Protein AF-A0A8T4ET57-F1 (afdb_monomer_lite)

Radius of gyration: 28.88 Å; chains: 1; bounding box: 67×45×89 Å

Foldseek 3Di:
DDDDDDDDDDDDDDDDDDDDDDDPDDDPPPDPPPDPDPPPDCQDDQLAPPDGLPDDLLVLLLVLVVLLVVQFDDPPCLLVRDLDLSSLVSLSNNLSSCVRRVVVDPPVLNVLSVLSNVLSVLSNDPPRDSVCRSVSVNSNCVSSVVSNVVSVVD

Sequence (154 aa):
MTRSPLPAVIAVTATLVTSLAAACSSAPSAAPARSAPPTVKDTGPVYVTGARSDDNACTRVVSAIGYIELDLLPAGQEDVQPFDTNLRGRFGYLEGTIAMYGAHLPDTLKPATDTMNRIAHILSSPATTPGSRPGYLREYRRASGKVTKTCKQA

pLDDT: mean 82.35, std 20.95, range [38.88, 98.75]

Structure (mmCIF, N/CA/C/O backbone):
data_AF-A0A8T4ET57-F1
#
_entry.id   AF-A0A8T4ET57-F1
#
loop_
_atom_site.group_PDB
_atom_site.id
_atom_site.type_symbol
_atom_site.label_atom_id
_atom_site.label_alt_id
_atom_site.label_comp_id
_atom_site.label_asym_id
_atom_site.label_entity_id
_atom_site.label_seq_id
_atom_site.pdbx_PDB_ins_code
_atom_site.Cartn_x
_atom_site.Cartn_y
_atom_site.Cartn_z
_atom_site.occupancy
_atom_site.B_iso_or_equiv
_atom_site.auth_seq_id
_atom_site.auth_comp_id
_atom_site.auth_asym_id
_atom_site.auth_atom_id
_atom_site.pdbx_PDB_model_num
ATOM 1 N N . MET A 1 1 ? 1.100 29.936 71.768 1.00 38.88 1 MET A N 1
ATOM 2 C CA . MET A 1 1 ? 2.323 30.581 72.291 1.00 38.88 1 MET A CA 1
ATOM 3 C C . MET A 1 1 ? 3.514 29.690 71.956 1.00 38.88 1 MET A C 1
ATOM 5 O O . MET A 1 1 ? 3.409 28.511 72.249 1.00 38.88 1 MET A O 1
ATOM 9 N N . THR A 1 2 ? 4.573 30.278 71.363 1.00 39.88 2 THR A N 1
ATOM 10 C CA . THR A 1 2 ? 6.006 29.848 71.335 1.00 39.88 2 THR A CA 1
ATOM 11 C C . THR A 1 2 ? 6.379 28.474 70.740 1.00 39.88 2 THR A C 1
ATOM 13 O O . THR A 1 2 ? 5.736 27.494 71.065 1.00 39.88 2 THR A O 1
ATOM 16 N N . ARG A 1 3 ? 7.451 28.240 69.964 1.00 39.47 3 ARG A N 1
ATOM 17 C CA . ARG A 1 3 ? 8.568 28.989 69.334 1.00 39.47 3 ARG A CA 1
ATOM 18 C C . ARG A 1 3 ? 9.312 27.962 68.436 1.00 39.47 3 ARG A C 1
ATOM 20 O O . ARG A 1 3 ? 9.378 26.796 68.810 1.00 39.47 3 ARG A O 1
ATOM 27 N N . SER A 1 4 ? 9.892 28.391 67.310 1.00 42.28 4 SER A N 1
ATOM 28 C CA . SER A 1 4 ? 10.870 27.621 66.501 1.00 42.28 4 SER A CA 1
ATOM 29 C C . SER A 1 4 ? 12.182 27.346 67.265 1.00 42.28 4 SER A C 1
ATOM 31 O O . SER A 1 4 ? 12.416 28.006 68.284 1.00 42.28 4 SER A O 1
ATOM 33 N N . PRO A 1 5 ? 13.061 26.435 66.779 1.00 52.97 5 PRO A N 1
ATOM 34 C CA . PRO A 1 5 ? 14.105 26.853 65.816 1.00 52.97 5 PRO A CA 1
ATOM 35 C C . PRO A 1 5 ? 14.526 25.808 64.734 1.00 52.97 5 PRO A C 1
ATOM 37 O O . PRO A 1 5 ? 14.485 24.603 64.951 1.00 52.97 5 PRO A O 1
ATOM 40 N N . LEU A 1 6 ? 14.974 26.309 63.568 1.00 44.69 6 LEU A N 1
ATOM 41 C CA . LEU A 1 6 ? 15.954 25.696 62.626 1.00 44.69 6 LEU A CA 1
ATOM 42 C C . LEU A 1 6 ? 17.392 25.951 63.175 1.00 44.69 6 LEU A C 1
ATOM 44 O O . LEU A 1 6 ? 17.459 26.760 64.103 1.00 44.69 6 LEU A O 1
ATOM 48 N N . PRO A 1 7 ? 18.546 25.440 62.651 1.00 52.44 7 PRO A N 1
ATOM 49 C CA . PRO A 1 7 ? 18.835 24.852 61.320 1.00 52.44 7 PRO A CA 1
ATOM 50 C C . PRO A 1 7 ? 19.867 23.677 61.303 1.00 52.44 7 PRO A C 1
ATOM 52 O O . PRO A 1 7 ? 20.475 23.365 62.318 1.00 52.44 7 PRO A O 1
ATOM 55 N N . ALA A 1 8 ? 20.155 23.086 60.131 1.00 44.09 8 ALA A N 1
ATOM 56 C CA . ALA A 1 8 ? 21.510 22.616 59.775 1.00 44.09 8 ALA A CA 1
ATOM 57 C C . ALA A 1 8 ? 21.642 22.366 58.260 1.00 44.09 8 ALA A C 1
ATOM 59 O O . ALA A 1 8 ? 20.925 21.565 57.668 1.00 44.09 8 ALA A O 1
ATOM 60 N N . VAL A 1 9 ? 22.581 23.091 57.658 1.00 47.53 9 VAL A N 1
ATOM 61 C CA . VAL A 1 9 ? 23.038 23.029 56.267 1.00 47.53 9 VAL A CA 1
ATOM 62 C C . VAL A 1 9 ? 24.160 21.995 56.170 1.00 47.53 9 VAL A C 1
ATOM 64 O O . VAL A 1 9 ? 25.057 22.023 57.007 1.00 47.53 9 VAL A O 1
ATOM 67 N N . ILE A 1 10 ? 24.182 21.159 55.127 1.00 46.00 10 ILE A N 1
ATOM 68 C CA . ILE A 1 10 ? 25.429 20.544 54.646 1.00 46.00 10 ILE A CA 1
ATOM 69 C C . ILE A 1 10 ? 25.513 20.755 53.134 1.00 46.00 10 ILE A C 1
ATOM 71 O O . ILE A 1 10 ? 24.757 20.180 52.355 1.00 46.00 10 ILE A O 1
ATOM 75 N N . ALA A 1 11 ? 26.437 21.634 52.754 1.00 40.28 11 ALA A N 1
ATOM 76 C CA . ALA A 1 11 ? 26.880 21.868 51.393 1.00 40.28 11 ALA A CA 1
ATOM 77 C C . ALA A 1 11 ? 27.880 20.774 50.995 1.00 40.28 11 ALA A C 1
ATOM 79 O O . ALA A 1 11 ? 28.832 20.512 51.727 1.00 40.28 11 ALA A O 1
ATOM 80 N N . VAL A 1 12 ? 27.685 20.154 49.831 1.00 45.78 12 VAL A N 1
ATOM 81 C CA . VAL A 1 12 ? 28.679 19.261 49.226 1.00 45.78 12 VAL A CA 1
ATOM 82 C C . VAL A 1 12 ? 29.468 20.070 48.204 1.00 45.78 12 VAL A C 1
ATOM 84 O O . VAL A 1 12 ? 28.979 20.399 47.126 1.00 45.78 12 VAL A O 1
ATOM 87 N N . THR A 1 13 ? 30.693 20.425 48.575 1.00 47.59 13 THR A N 1
ATOM 88 C CA . THR A 1 13 ? 31.713 20.996 47.696 1.00 47.59 13 THR A CA 1
ATOM 89 C C . THR A 1 13 ? 32.466 19.873 46.989 1.00 47.59 13 THR A C 1
ATOM 91 O O . THR A 1 13 ? 33.090 19.048 47.654 1.00 47.59 13 THR A O 1
ATOM 94 N N . ALA A 1 14 ? 32.473 19.872 45.656 1.00 47.19 14 ALA A N 1
ATOM 95 C CA . ALA A 1 14 ? 33.413 19.086 44.862 1.00 47.19 14 ALA A CA 1
ATOM 96 C C . ALA A 1 14 ? 34.133 20.007 43.868 1.00 47.19 14 ALA A C 1
ATOM 98 O O . ALA A 1 14 ? 33.684 20.255 42.753 1.00 47.19 14 ALA A O 1
ATOM 99 N N . THR A 1 15 ? 35.256 20.551 44.323 1.00 45.38 15 THR A N 1
ATOM 100 C CA . THR A 1 15 ? 36.331 21.111 43.502 1.00 45.38 15 THR A CA 1
ATOM 101 C C . THR A 1 15 ? 37.236 19.986 43.013 1.00 45.38 15 THR A C 1
ATOM 103 O O . THR A 1 15 ? 37.714 19.226 43.850 1.00 45.38 15 THR A O 1
ATOM 106 N N . LEU A 1 16 ? 37.549 19.940 41.714 1.00 44.59 16 LEU A N 1
ATOM 107 C CA . LEU A 1 16 ? 38.933 19.887 41.211 1.00 44.59 16 LEU A CA 1
ATOM 108 C C . LEU A 1 16 ? 38.944 19.958 39.676 1.00 44.59 16 LEU A C 1
ATOM 110 O O . LEU A 1 16 ? 38.582 19.016 38.978 1.00 44.59 16 LEU A O 1
ATOM 114 N N . VAL A 1 17 ? 39.356 21.125 39.181 1.00 47.88 17 VAL A N 1
ATOM 115 C CA . VAL A 1 17 ? 39.686 21.429 37.787 1.00 47.88 17 VAL A CA 1
ATOM 116 C C . VAL A 1 17 ? 41.200 21.607 37.725 1.00 47.88 17 VAL A C 1
ATOM 118 O O . VAL A 1 17 ? 41.718 22.518 38.363 1.00 47.88 17 VAL A O 1
ATOM 121 N N . THR A 1 18 ? 41.876 20.756 36.956 1.00 49.22 18 THR A N 1
ATOM 122 C CA . THR A 1 18 ? 43.298 20.810 36.555 1.00 49.22 18 THR A CA 1
ATOM 123 C C . THR A 1 18 ? 43.472 19.719 35.476 1.00 49.22 18 THR A C 1
ATOM 125 O O . THR A 1 18 ? 42.948 18.628 35.650 1.00 49.22 18 THR A O 1
ATOM 128 N N . SER A 1 19 ? 44.108 19.869 34.310 1.00 47.06 19 SER A N 1
ATOM 129 C CA . SER A 1 19 ? 45.008 20.891 33.775 1.00 47.06 19 SER A CA 1
ATOM 130 C C . SER A 1 19 ? 45.073 20.802 32.241 1.00 47.06 19 SER A C 1
ATOM 132 O O . SER A 1 19 ? 44.947 19.727 31.660 1.00 47.06 19 SER A O 1
ATOM 134 N N . LEU A 1 20 ? 45.354 21.954 31.629 1.00 50.72 20 LEU A N 1
ATOM 135 C CA . LEU A 1 20 ? 45.886 22.183 30.282 1.00 50.72 20 LEU A CA 1
ATOM 136 C C . LEU A 1 20 ? 47.004 21.202 29.873 1.00 50.72 20 LEU A C 1
ATOM 138 O O . LEU A 1 20 ? 47.990 21.058 30.594 1.00 50.72 20 LEU A O 1
ATOM 142 N N . ALA A 1 21 ? 46.928 20.686 28.643 1.00 50.06 21 ALA A N 1
ATOM 143 C CA . ALA A 1 21 ? 48.094 20.260 27.874 1.00 50.06 21 ALA A CA 1
ATOM 144 C C . ALA A 1 21 ? 48.065 20.942 26.498 1.00 50.06 21 ALA A C 1
ATOM 146 O O . ALA A 1 21 ? 47.139 20.780 25.705 1.00 50.06 21 ALA A O 1
ATOM 147 N N . ALA A 1 22 ? 49.084 21.769 26.286 1.00 48.22 22 ALA A N 1
ATOM 148 C CA . ALA A 1 22 ? 49.424 22.469 25.063 1.00 48.22 22 ALA A CA 1
ATOM 149 C C . ALA A 1 22 ? 49.792 21.506 23.923 1.00 48.22 22 ALA A C 1
ATOM 151 O O . ALA A 1 22 ? 50.461 20.506 24.167 1.00 48.22 22 ALA A O 1
ATOM 152 N N . ALA A 1 23 ? 49.430 21.868 22.688 1.00 44.94 23 ALA A N 1
ATOM 153 C CA . ALA A 1 23 ? 50.355 22.068 21.561 1.00 44.94 23 ALA A CA 1
ATOM 154 C C . ALA A 1 23 ? 49.569 22.066 20.238 1.00 44.94 23 ALA A C 1
ATOM 156 O O . ALA A 1 23 ? 49.221 21.022 19.689 1.00 44.94 23 ALA A O 1
ATOM 157 N N . CYS A 1 24 ? 49.310 23.262 19.707 1.00 44.00 24 CYS A N 1
ATOM 158 C CA . CYS A 1 24 ? 48.922 23.454 18.316 1.00 44.00 24 CYS A CA 1
ATOM 159 C C . CYS A 1 24 ? 50.131 23.129 17.430 1.00 44.00 24 CYS A C 1
ATOM 161 O O . CYS A 1 24 ? 51.002 23.973 17.231 1.00 44.00 24 CYS A O 1
ATOM 163 N N . SER A 1 25 ? 50.195 21.909 16.904 1.00 46.53 25 SER A N 1
ATOM 164 C CA . SER A 1 25 ? 51.066 21.595 15.774 1.00 46.53 25 SER A CA 1
ATOM 165 C C . SER A 1 25 ? 50.295 21.848 14.485 1.00 46.53 25 SER A C 1
ATOM 167 O O . SER A 1 25 ? 49.391 21.102 14.116 1.00 46.53 25 SER A O 1
ATOM 169 N N . SER A 1 26 ? 50.653 22.940 13.816 1.00 54.62 26 SER A N 1
ATOM 170 C CA . SER A 1 26 ? 50.209 23.305 12.476 1.00 54.62 26 SER A CA 1
ATOM 171 C C . SER A 1 26 ? 50.652 22.241 11.468 1.00 54.62 26 SER A C 1
ATOM 173 O O . SER A 1 26 ? 51.771 22.283 10.962 1.00 54.62 26 SER A O 1
ATOM 175 N N . ALA A 1 27 ? 49.782 21.279 11.169 1.00 54.66 27 ALA A N 1
ATOM 176 C CA . ALA A 1 27 ? 49.923 20.449 9.979 1.00 54.66 27 ALA A CA 1
ATOM 177 C C . ALA A 1 27 ? 49.323 21.214 8.784 1.00 54.66 27 ALA A C 1
ATOM 179 O O . ALA A 1 27 ? 48.209 21.735 8.909 1.00 54.66 27 ALA A O 1
ATOM 180 N N . PRO A 1 28 ? 50.009 21.314 7.629 1.00 46.25 28 PRO A N 1
ATOM 181 C CA . PRO A 1 28 ? 49.405 21.880 6.435 1.00 46.25 28 PRO A CA 1
ATOM 182 C C . PRO A 1 28 ? 48.224 20.993 6.041 1.00 46.25 28 PRO A C 1
ATOM 184 O O . PRO A 1 28 ? 48.383 19.844 5.630 1.00 46.25 28 PRO A O 1
ATOM 187 N N . SER A 1 29 ? 47.022 21.535 6.227 1.00 47.75 29 SER A N 1
ATOM 188 C CA . SER A 1 29 ? 45.775 20.937 5.783 1.00 47.75 29 SER A CA 1
ATOM 189 C C . SER A 1 29 ? 45.798 20.934 4.256 1.00 47.75 29 SER A C 1
ATOM 191 O O . SER A 1 29 ? 45.465 21.925 3.607 1.00 47.75 29 SER A O 1
ATOM 193 N N . ALA A 1 30 ? 46.275 19.834 3.674 1.00 54.25 30 ALA A N 1
ATOM 194 C CA . ALA A 1 30 ? 46.011 19.522 2.283 1.00 54.25 30 ALA A CA 1
ATOM 195 C C . ALA A 1 30 ? 44.491 19.391 2.161 1.00 54.25 30 ALA A C 1
ATOM 197 O O . ALA A 1 30 ? 43.904 18.387 2.567 1.00 54.25 30 ALA A O 1
ATOM 198 N N . ALA A 1 31 ? 43.850 20.459 1.685 1.00 56.47 31 ALA A N 1
ATOM 199 C CA . ALA A 1 31 ? 42.435 20.454 1.374 1.00 56.47 31 ALA A CA 1
ATOM 200 C C . ALA A 1 31 ? 42.157 19.239 0.474 1.00 56.47 31 ALA A C 1
ATOM 202 O O . ALA A 1 31 ? 42.850 19.081 -0.538 1.00 56.47 31 ALA A O 1
ATOM 203 N N . PRO A 1 32 ? 41.186 18.368 0.802 1.00 53.88 32 PRO A N 1
ATOM 204 C CA . PRO A 1 32 ? 40.787 17.340 -0.137 1.00 53.88 32 PRO A CA 1
ATOM 205 C C . PRO A 1 32 ? 40.342 18.056 -1.410 1.00 53.88 32 PRO A C 1
ATOM 207 O O . PRO A 1 32 ? 39.538 18.994 -1.362 1.00 53.88 32 PRO A O 1
ATOM 210 N N . ALA A 1 33 ? 40.925 17.655 -2.540 1.00 57.41 33 ALA A N 1
ATOM 211 C CA . ALA A 1 33 ? 40.515 18.128 -3.848 1.00 57.41 33 ALA A CA 1
ATOM 212 C C . ALA A 1 33 ? 38.989 18.026 -3.920 1.00 57.41 33 ALA A C 1
ATOM 214 O O . ALA A 1 33 ? 38.428 16.943 -3.728 1.00 57.41 33 ALA A O 1
ATOM 215 N N . ARG A 1 34 ? 38.317 19.168 -4.127 1.00 54.22 34 ARG A N 1
ATOM 216 C CA . ARG A 1 34 ? 36.875 19.214 -4.371 1.00 54.22 34 ARG A CA 1
ATOM 217 C C . ARG A 1 34 ? 36.620 18.338 -5.586 1.00 54.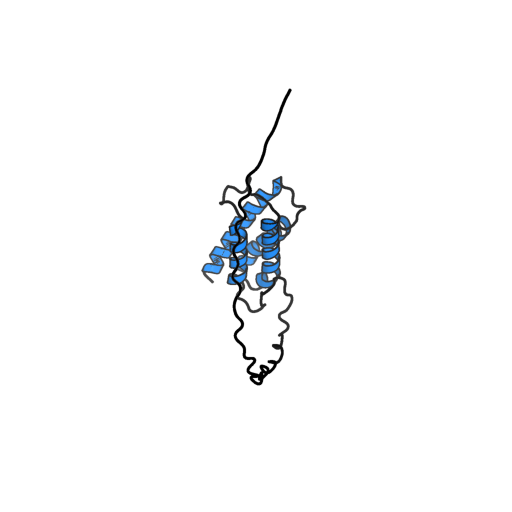22 34 ARG A C 1
ATOM 219 O O . ARG A 1 34 ? 36.866 18.752 -6.715 1.00 54.22 34 ARG A O 1
ATOM 226 N N . SER A 1 35 ? 36.190 17.108 -5.328 1.00 63.03 35 SER A N 1
ATOM 227 C CA . SER A 1 35 ? 35.696 16.222 -6.366 1.00 63.03 35 SER A CA 1
ATOM 228 C C . SER A 1 35 ? 34.572 16.976 -7.061 1.00 63.03 35 SER A C 1
ATOM 230 O O . SER A 1 35 ? 33.714 17.557 -6.389 1.00 63.03 35 SER A O 1
ATOM 232 N N . ALA A 1 36 ? 34.645 17.052 -8.389 1.00 63.91 36 ALA A N 1
ATOM 233 C CA . ALA A 1 36 ? 33.618 17.691 -9.192 1.00 63.91 36 ALA A CA 1
ATOM 234 C C . ALA A 1 36 ? 32.240 17.167 -8.747 1.00 63.91 36 ALA A C 1
ATOM 236 O O . ALA A 1 36 ? 32.125 15.969 -8.459 1.00 63.91 36 ALA A O 1
ATOM 237 N N . PRO A 1 37 ? 31.214 18.033 -8.642 1.00 61.88 37 PRO A N 1
ATOM 238 C CA . PRO A 1 37 ? 29.876 17.572 -8.309 1.00 61.88 37 PRO A CA 1
ATOM 239 C C . PRO A 1 37 ? 29.505 16.441 -9.276 1.00 61.88 37 PRO A C 1
ATOM 241 O O . PRO A 1 37 ? 29.762 16.576 -10.479 1.00 61.88 37 PRO A O 1
ATOM 244 N N . PRO A 1 38 ? 28.976 15.310 -8.774 1.00 66.44 38 PRO A N 1
ATOM 245 C CA . PRO A 1 38 ? 28.612 14.202 -9.635 1.00 66.44 38 PRO A CA 1
ATOM 246 C C . PRO A 1 38 ? 27.666 14.734 -10.703 1.00 66.44 38 PRO A C 1
ATOM 248 O O . PRO A 1 38 ? 26.732 15.478 -10.402 1.00 66.44 38 PRO A O 1
ATOM 251 N N . THR A 1 39 ? 27.943 14.389 -11.957 1.00 57.25 39 THR A N 1
ATOM 252 C CA . THR A 1 39 ? 27.076 14.718 -13.081 1.00 57.25 39 THR A CA 1
ATOM 253 C C . THR A 1 39 ? 25.720 14.086 -12.791 1.00 57.25 39 THR A C 1
ATOM 255 O O . THR A 1 39 ? 25.560 12.869 -12.900 1.00 57.25 39 THR A O 1
ATOM 258 N N . VAL A 1 40 ? 24.764 14.895 -12.333 1.00 61.75 40 VAL A N 1
ATOM 259 C CA . VAL A 1 40 ? 23.396 14.445 -12.099 1.00 61.75 40 VAL A CA 1
ATOM 260 C C . VAL A 1 40 ? 22.830 14.173 -13.482 1.00 61.75 40 VAL A C 1
ATOM 262 O O . VAL A 1 40 ? 22.457 15.094 -14.204 1.00 61.75 40 VAL A O 1
ATOM 265 N N . LYS A 1 41 ? 22.845 12.902 -13.896 1.00 59.94 41 LYS A N 1
ATOM 266 C CA . LYS A 1 41 ? 21.975 12.465 -14.982 1.00 59.94 41 LYS A CA 1
ATOM 267 C C . LYS A 1 41 ? 20.567 12.830 -14.541 1.00 59.94 41 LYS A C 1
ATOM 269 O O . LYS A 1 41 ? 20.166 12.462 -13.436 1.00 59.94 41 LYS A O 1
ATOM 274 N N . ASP A 1 42 ? 19.873 13.594 -15.372 1.00 62.44 42 ASP A N 1
ATOM 275 C CA . ASP A 1 42 ? 18.464 13.874 -15.164 1.00 62.44 42 ASP A CA 1
ATOM 276 C C . ASP A 1 42 ? 17.741 12.524 -15.121 1.00 62.44 42 ASP A C 1
ATOM 278 O O . ASP A 1 42 ? 17.681 11.793 -16.110 1.00 62.44 42 ASP A O 1
ATOM 282 N N . THR A 1 43 ? 17.352 12.123 -13.914 1.00 64.00 43 THR A N 1
ATOM 283 C CA . THR A 1 43 ? 16.789 10.801 -13.613 1.00 64.00 43 THR A CA 1
ATOM 284 C C . THR A 1 43 ? 15.262 10.843 -13.694 1.00 64.00 43 THR A C 1
ATOM 286 O O . THR A 1 43 ? 14.589 9.890 -13.326 1.00 64.00 43 THR A O 1
ATOM 289 N N . GLY A 1 44 ? 14.690 11.924 -14.232 1.00 65.12 44 GLY A N 1
ATOM 290 C CA . GLY A 1 44 ? 13.249 12.116 -14.273 1.00 65.12 44 GLY A CA 1
ATOM 291 C C . GLY A 1 44 ? 12.682 12.552 -12.917 1.00 65.12 44 GLY A C 1
ATOM 292 O O . GLY A 1 44 ? 13.426 12.885 -11.990 1.00 65.12 44 GLY A O 1
ATOM 293 N N . PRO A 1 45 ? 11.346 12.615 -12.795 1.00 65.88 45 PRO A N 1
ATOM 294 C CA . PRO A 1 45 ? 10.696 13.140 -11.603 1.00 65.88 45 PRO A CA 1
ATOM 295 C C . PRO A 1 45 ? 10.983 12.273 -10.370 1.00 65.88 45 PRO A C 1
ATOM 297 O O . PRO A 1 45 ? 10.678 11.079 -10.333 1.00 65.88 45 PRO A O 1
ATOM 300 N N . VAL A 1 46 ? 11.539 12.904 -9.331 1.00 71.50 46 VAL A N 1
ATOM 301 C CA . VAL A 1 46 ? 11.805 12.258 -8.044 1.00 71.50 46 VAL A CA 1
ATOM 302 C C . VAL A 1 46 ? 10.645 12.498 -7.081 1.00 71.50 46 VAL A C 1
ATOM 304 O O . VAL A 1 46 ? 10.510 13.575 -6.510 1.00 71.50 46 VAL A O 1
ATOM 307 N N . TYR A 1 47 ? 9.816 11.475 -6.884 1.00 76.25 47 TYR A N 1
ATOM 308 C CA . TYR A 1 47 ? 8.683 11.496 -5.952 1.00 76.25 47 TYR A CA 1
ATOM 309 C C . TYR A 1 47 ? 9.058 11.109 -4.511 1.00 76.25 47 TYR A C 1
ATOM 311 O O . TYR A 1 47 ? 8.269 11.317 -3.593 1.00 76.25 47 TYR A O 1
ATOM 319 N N . VAL A 1 48 ? 10.243 10.524 -4.301 1.00 78.31 48 VAL A N 1
ATOM 320 C CA . VAL A 1 48 ? 10.669 9.951 -3.017 1.00 78.31 48 VAL A CA 1
ATOM 321 C C . VAL A 1 48 ? 12.140 10.280 -2.748 1.00 78.31 48 VAL A C 1
ATOM 323 O O . VAL A 1 48 ? 12.999 10.044 -3.591 1.00 78.31 48 VAL A O 1
ATOM 326 N N . THR A 1 49 ? 12.465 10.801 -1.564 1.00 78.88 49 THR A N 1
ATOM 327 C CA . THR A 1 49 ? 13.850 11.153 -1.201 1.00 78.88 49 THR A CA 1
ATOM 328 C C . THR A 1 49 ? 14.767 9.925 -1.185 1.00 78.88 49 THR A C 1
ATOM 330 O O . THR A 1 49 ? 14.433 8.901 -0.593 1.00 78.88 49 THR A O 1
ATOM 333 N N . GLY A 1 50 ? 15.948 10.034 -1.806 1.00 79.88 50 GLY A N 1
ATOM 334 C CA . GLY A 1 50 ? 16.946 8.952 -1.857 1.00 79.88 50 GLY A CA 1
ATOM 335 C C . GLY A 1 50 ? 16.616 7.820 -2.838 1.00 79.88 50 GLY A C 1
ATOM 336 O O . GLY A 1 50 ? 17.332 6.819 -2.885 1.00 79.88 50 GLY A O 1
ATOM 337 N N . ALA A 1 51 ? 15.542 7.970 -3.610 1.00 81.50 51 ALA A N 1
ATOM 338 C CA . ALA A 1 51 ? 15.180 7.095 -4.710 1.00 81.50 51 ALA A CA 1
ATOM 339 C C . ALA A 1 51 ? 15.959 7.474 -5.978 1.00 81.50 51 ALA A C 1
ATOM 341 O O . ALA A 1 51 ? 16.125 8.659 -6.272 1.00 81.50 51 ALA A O 1
ATOM 342 N N . ARG A 1 52 ? 16.417 6.475 -6.734 1.00 86.88 52 ARG A N 1
ATOM 343 C CA . ARG A 1 52 ? 17.002 6.652 -8.061 1.00 86.88 52 ARG A CA 1
ATOM 344 C C . ARG A 1 52 ? 16.095 5.998 -9.091 1.00 86.88 52 ARG A C 1
ATOM 346 O O . ARG A 1 52 ? 15.560 4.920 -8.864 1.00 86.88 52 ARG A O 1
ATOM 353 N N . SER A 1 53 ? 15.968 6.609 -10.260 1.00 83.56 53 SER A N 1
ATOM 354 C CA . SER A 1 53 ? 15.112 6.069 -11.321 1.00 83.56 53 SER A CA 1
ATOM 355 C C . SER A 1 53 ? 15.566 4.713 -11.864 1.00 83.56 53 SER A C 1
ATOM 357 O O . SER A 1 53 ? 14.771 4.010 -12.472 1.00 83.56 53 SER A O 1
ATOM 359 N N . ASP A 1 54 ? 16.840 4.358 -11.674 1.00 87.25 54 ASP A N 1
ATOM 360 C CA . ASP A 1 54 ? 17.433 3.085 -12.089 1.00 87.25 54 ASP A CA 1
ATOM 361 C C . ASP A 1 54 ? 17.357 1.990 -11.011 1.00 87.25 54 ASP A C 1
ATOM 363 O O . ASP A 1 54 ? 17.860 0.885 -11.221 1.00 87.25 54 ASP A O 1
ATOM 367 N N . ASP A 1 55 ? 16.720 2.259 -9.869 1.00 92.12 55 ASP A N 1
ATOM 368 C CA . ASP A 1 55 ? 16.511 1.240 -8.847 1.00 92.12 55 ASP A CA 1
ATOM 369 C C . ASP A 1 55 ? 15.543 0.145 -9.315 1.00 92.12 55 ASP A C 1
ATOM 371 O O . ASP A 1 55 ? 14.605 0.374 -10.082 1.00 92.12 55 ASP A O 1
ATOM 375 N N . ASN A 1 56 ? 15.717 -1.070 -8.783 1.00 94.81 56 ASN A N 1
ATOM 376 C CA . ASN A 1 56 ? 14.801 -2.170 -9.066 1.00 94.81 56 ASN A CA 1
ATOM 377 C C . ASN A 1 56 ? 13.384 -1.857 -8.544 1.00 94.81 56 ASN A C 1
ATOM 379 O O . ASN A 1 56 ? 13.164 -1.717 -7.335 1.00 94.81 56 ASN A O 1
ATOM 383 N N . ALA A 1 57 ? 12.415 -1.814 -9.461 1.00 95.88 57 ALA A N 1
ATOM 384 C CA . ALA A 1 57 ? 11.031 -1.457 -9.166 1.00 95.88 57 ALA A CA 1
ATOM 385 C C . ALA A 1 57 ? 10.359 -2.407 -8.163 1.00 95.88 57 ALA A C 1
ATOM 387 O O . ALA A 1 57 ? 9.710 -1.947 -7.221 1.00 95.88 57 ALA A O 1
ATOM 388 N N . CYS A 1 58 ? 10.553 -3.723 -8.310 1.00 97.31 58 CYS A N 1
ATOM 389 C CA . CYS A 1 58 ? 10.010 -4.708 -7.373 1.00 97.31 58 CYS A CA 1
ATOM 390 C C . CYS A 1 58 ? 10.573 -4.506 -5.961 1.00 97.31 58 CYS A C 1
ATOM 392 O O . CYS A 1 58 ? 9.804 -4.455 -5.001 1.00 97.31 58 CYS A O 1
ATOM 394 N N . THR A 1 59 ? 11.885 -4.306 -5.821 1.00 96.44 59 THR A N 1
ATOM 395 C CA . THR A 1 59 ? 12.526 -4.024 -4.530 1.00 96.44 59 THR A CA 1
ATOM 396 C C . THR A 1 59 ? 11.963 -2.758 -3.895 1.00 96.44 59 THR A C 1
ATOM 398 O O . THR A 1 59 ? 11.630 -2.765 -2.708 1.00 96.44 59 THR A O 1
ATOM 401 N N . ARG A 1 60 ? 11.816 -1.676 -4.665 1.00 96.56 60 ARG A N 1
ATOM 402 C CA . ARG A 1 60 ? 11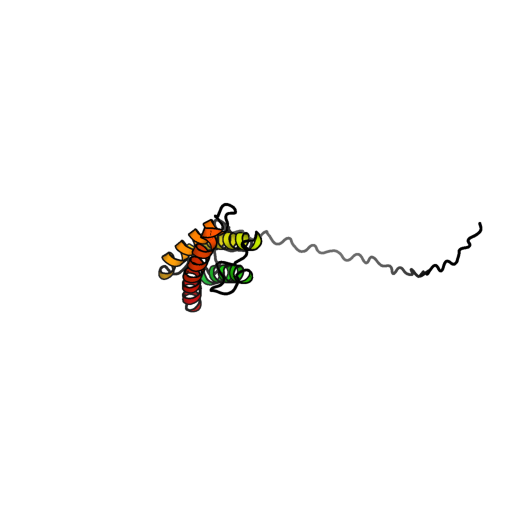.316 -0.390 -4.161 1.00 96.56 60 ARG A CA 1
ATOM 403 C C . ARG A 1 60 ? 9.858 -0.476 -3.712 1.00 96.56 60 ARG A C 1
ATOM 405 O O . ARG A 1 60 ? 9.549 -0.084 -2.588 1.00 96.56 60 ARG A O 1
ATOM 412 N N . VAL A 1 61 ? 8.983 -1.062 -4.527 1.00 97.56 61 VAL A N 1
ATOM 413 C CA . VAL A 1 61 ? 7.556 -1.200 -4.195 1.00 97.56 61 VAL A CA 1
ATOM 414 C C . VAL A 1 61 ? 7.338 -2.177 -3.035 1.00 97.56 61 VAL A C 1
ATOM 416 O O . VAL A 1 61 ? 6.578 -1.865 -2.121 1.00 97.56 61 VAL A O 1
ATOM 419 N N . VAL A 1 62 ? 8.034 -3.321 -2.994 1.00 98.19 62 VAL A N 1
ATOM 420 C CA . VAL A 1 62 ? 7.932 -4.268 -1.864 1.00 98.19 62 VAL A CA 1
ATOM 421 C C . VAL A 1 62 ? 8.470 -3.659 -0.569 1.00 98.19 62 VAL A C 1
ATOM 423 O O . VAL A 1 62 ? 7.877 -3.872 0.488 1.00 98.19 62 VAL A O 1
ATOM 426 N N . SER A 1 63 ? 9.534 -2.857 -0.638 1.00 96.75 63 SER A N 1
ATOM 427 C CA . SER A 1 63 ? 10.039 -2.122 0.528 1.00 96.75 63 SER A CA 1
ATOM 428 C C . SER A 1 63 ? 9.021 -1.098 1.037 1.00 96.75 63 SER A C 1
ATOM 430 O O . SER A 1 63 ? 8.807 -1.011 2.242 1.00 96.75 63 SER A O 1
ATOM 432 N N . ALA A 1 64 ? 8.340 -0.370 0.143 1.00 97.88 64 ALA A N 1
ATOM 433 C CA . ALA A 1 64 ? 7.278 0.563 0.522 1.00 97.88 64 ALA A CA 1
ATOM 434 C C . ALA A 1 64 ? 6.070 -0.144 1.164 1.00 97.88 64 ALA A C 1
ATOM 436 O O . ALA A 1 64 ? 5.550 0.336 2.170 1.00 97.88 64 ALA A O 1
ATOM 437 N N . ILE A 1 65 ? 5.667 -1.311 0.639 1.00 98.44 65 ILE A N 1
ATOM 438 C CA . ILE A 1 65 ? 4.650 -2.170 1.271 1.00 98.44 65 ILE A CA 1
ATOM 439 C C . ILE A 1 65 ? 5.100 -2.543 2.687 1.00 98.44 65 ILE A C 1
ATOM 441 O O . ILE A 1 65 ? 4.370 -2.303 3.644 1.00 98.44 65 ILE A O 1
ATOM 445 N N . GLY A 1 66 ? 6.314 -3.082 2.829 1.00 97.94 66 GLY A N 1
ATOM 446 C CA . GLY A 1 66 ? 6.861 -3.481 4.126 1.00 97.94 66 GLY A CA 1
ATOM 447 C C . GLY A 1 6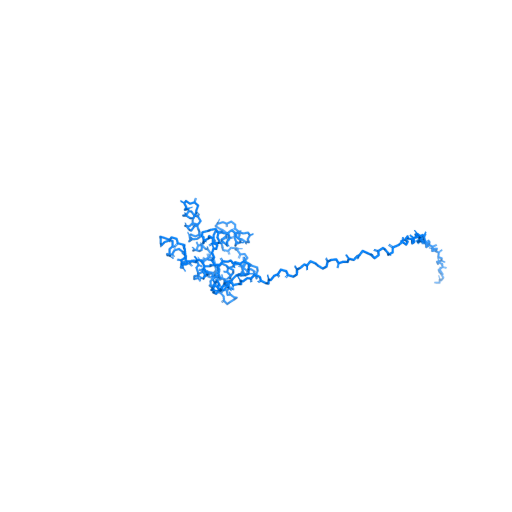6 ? 6.953 -2.320 5.115 1.00 97.94 66 GLY A C 1
ATOM 448 O O . GLY A 1 66 ? 6.703 -2.509 6.301 1.00 97.94 66 GLY A O 1
ATOM 449 N N . TYR A 1 67 ? 7.238 -1.109 4.632 1.00 97.19 67 TYR A N 1
ATOM 450 C CA . TYR A 1 67 ? 7.259 0.087 5.462 1.00 97.19 67 TYR A CA 1
ATOM 451 C C . TYR A 1 67 ? 5.871 0.435 6.012 1.00 97.19 67 TYR A C 1
ATOM 453 O O . TYR A 1 67 ? 5.770 0.772 7.187 1.00 97.19 67 TYR A O 1
ATOM 461 N N . ILE A 1 68 ? 4.797 0.308 5.227 1.00 97.94 68 ILE A N 1
ATOM 462 C CA . ILE A 1 68 ? 3.424 0.480 5.735 1.00 97.94 68 ILE A CA 1
ATOM 463 C C . ILE A 1 68 ? 3.083 -0.587 6.782 1.00 97.94 68 ILE A C 1
ATOM 465 O O . ILE A 1 68 ? 2.5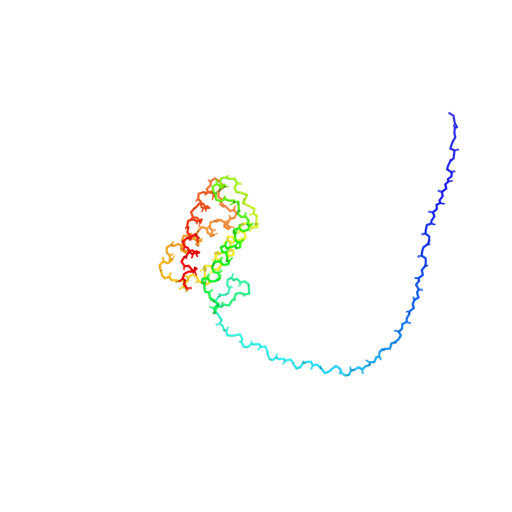23 -0.251 7.823 1.00 97.94 68 ILE A O 1
ATOM 469 N N . GLU A 1 69 ? 3.432 -1.855 6.536 1.00 96.88 69 GLU A N 1
ATOM 470 C CA . GLU A 1 69 ? 3.056 -2.975 7.418 1.00 96.88 69 GLU A CA 1
ATOM 471 C C . GLU A 1 69 ? 3.576 -2.830 8.858 1.00 96.88 69 GLU A C 1
ATOM 473 O O . GLU A 1 69 ? 2.972 -3.377 9.773 1.00 96.88 69 GLU A O 1
ATOM 478 N N . LEU A 1 70 ? 4.643 -2.059 9.090 1.00 96.69 70 LEU A N 1
ATOM 479 C CA . LEU A 1 70 ? 5.156 -1.777 10.438 1.00 96.69 70 LEU A CA 1
ATOM 480 C C . LEU A 1 70 ? 4.157 -1.029 11.344 1.00 96.69 70 LEU A C 1
ATOM 482 O O . LEU A 1 70 ? 4.287 -1.112 12.561 1.00 96.69 70 LEU A O 1
ATOM 486 N N . ASP A 1 71 ? 3.192 -0.305 10.770 1.00 97.50 71 ASP A N 1
ATOM 487 C CA . ASP A 1 71 ? 2.162 0.435 11.518 1.00 97.50 71 ASP A CA 1
ATOM 488 C C . ASP A 1 71 ? 0.773 -0.219 11.424 1.00 97.50 71 ASP A C 1
ATOM 490 O O . ASP A 1 71 ? -0.204 0.263 12.011 1.00 97.50 71 ASP A O 1
ATOM 494 N N . LEU A 1 72 ? 0.654 -1.301 10.654 1.00 97.75 72 LEU A N 1
ATOM 495 C CA . LEU A 1 72 ? -0.604 -2.010 10.503 1.00 97.75 72 LEU A CA 1
ATOM 496 C C . LEU A 1 72 ? -0.770 -3.051 11.610 1.00 97.75 72 LEU A C 1
ATOM 498 O O . LEU A 1 72 ? 0.113 -3.863 11.880 1.00 97.75 72 LEU A O 1
ATOM 502 N N . LEU A 1 73 ? -1.959 -3.079 12.206 1.00 98.19 73 LEU A N 1
ATOM 503 C CA . LEU A 1 73 ? -2.407 -4.206 13.014 1.00 98.19 73 LEU A CA 1
ATOM 504 C C . LEU A 1 73 ? -2.463 -5.478 12.153 1.00 98.19 73 LEU A C 1
ATOM 506 O O . LEU A 1 73 ? -2.526 -5.384 10.928 1.00 98.19 73 LEU A O 1
ATOM 510 N N . PRO A 1 74 ? -2.478 -6.681 12.747 1.00 97.44 74 PRO A N 1
ATOM 511 C CA . PRO A 1 74 ? -2.628 -7.918 11.988 1.00 97.44 74 PRO A CA 1
ATOM 512 C C . PRO A 1 74 ? -3.867 -7.933 11.078 1.00 97.44 74 PRO A C 1
ATOM 514 O O . PRO A 1 74 ? -4.881 -7.288 11.355 1.00 97.44 74 PRO A O 1
ATOM 517 N N . ALA A 1 75 ? -3.801 -8.708 9.992 1.00 95.19 75 ALA A N 1
ATOM 518 C CA . ALA A 1 75 ? -4.944 -8.908 9.105 1.00 95.19 75 ALA A CA 1
ATOM 519 C C . ALA A 1 75 ? -6.166 -9.436 9.881 1.00 95.19 75 ALA A C 1
ATOM 521 O O . ALA A 1 75 ? -6.030 -10.295 10.754 1.00 95.19 75 ALA A O 1
ATOM 522 N N . GLY A 1 76 ? -7.353 -8.920 9.559 1.00 96.88 76 GLY A N 1
ATOM 523 C CA . GLY A 1 76 ? -8.590 -9.184 10.302 1.00 96.88 76 GLY A CA 1
ATOM 524 C C . GLY A 1 76 ? -8.876 -8.183 11.427 1.00 96.88 76 GLY A C 1
ATOM 525 O O . GLY A 1 76 ? -9.945 -8.245 12.026 1.00 96.88 76 GLY A O 1
ATOM 526 N N . GLN A 1 77 ? -7.959 -7.248 11.706 1.00 98.25 77 GLN A N 1
ATOM 527 C CA . GLN A 1 77 ? -8.156 -6.157 12.671 1.00 98.25 77 GLN A CA 1
ATOM 528 C C . GLN A 1 77 ? -8.357 -4.792 11.993 1.00 98.25 77 GLN A C 1
ATOM 530 O O . GLN A 1 77 ? -8.147 -3.748 12.607 1.00 98.25 77 GLN A O 1
ATOM 535 N N . GLU A 1 78 ? -8.767 -4.759 10.721 1.00 97.81 78 GLU A N 1
ATOM 536 C CA . GLU A 1 78 ? -8.875 -3.503 9.967 1.00 97.81 78 GLU A CA 1
ATOM 537 C C . GLU A 1 78 ? -9.910 -2.535 10.550 1.00 97.81 78 GLU A C 1
ATOM 539 O O . GLU A 1 78 ? -9.734 -1.323 10.442 1.00 97.81 78 GLU A O 1
ATOM 544 N N . ASP A 1 79 ? -10.970 -3.046 11.184 1.00 97.56 79 ASP A N 1
ATOM 545 C CA . ASP A 1 79 ? -12.040 -2.218 11.756 1.00 97.56 79 ASP A CA 1
ATOM 546 C C . ASP A 1 79 ? -11.600 -1.458 13.021 1.00 97.56 79 ASP A C 1
ATOM 548 O O . ASP A 1 79 ? -12.230 -0.472 13.399 1.00 97.56 79 ASP A O 1
ATOM 552 N N . VAL A 1 80 ? -10.493 -1.877 13.643 1.00 97.62 80 VAL A N 1
ATOM 553 C CA . VAL A 1 80 ? -9.901 -1.237 14.829 1.00 97.62 80 VAL A CA 1
ATOM 554 C C . VAL A 1 80 ? -8.532 -0.612 14.546 1.00 97.62 80 VAL A C 1
ATOM 556 O O . VAL A 1 80 ? -7.868 -0.141 15.467 1.00 97.62 80 VAL A O 1
ATOM 559 N N . GLN A 1 81 ? -8.105 -0.572 13.278 1.00 97.94 81 GLN A N 1
ATOM 560 C CA . GLN A 1 81 ? -6.832 0.025 12.880 1.00 97.94 81 GLN A CA 1
ATOM 561 C C . GLN A 1 81 ? -6.783 1.516 13.264 1.00 97.94 81 GLN A C 1
ATOM 563 O O . GLN A 1 81 ? -7.604 2.302 12.775 1.00 97.94 81 GLN A O 1
ATOM 568 N N . PRO A 1 82 ? -5.791 1.960 14.057 1.00 95.75 82 PRO A N 1
ATOM 569 C CA . PRO A 1 82 ? -5.535 3.382 14.228 1.00 95.75 82 PRO A CA 1
ATOM 570 C C . PRO A 1 82 ? -5.033 3.993 12.911 1.00 95.75 82 PRO A C 1
ATOM 572 O O . PRO A 1 82 ? -4.104 3.487 12.286 1.00 95.75 82 PRO A O 1
ATOM 575 N N . PHE A 1 83 ? -5.651 5.102 12.496 1.00 95.06 83 PHE A N 1
ATOM 576 C CA . PHE A 1 83 ? -5.274 5.877 11.305 1.00 95.06 83 PHE A CA 1
ATOM 577 C C . PHE A 1 83 ? -4.684 7.230 11.706 1.00 95.06 83 PHE A C 1
ATOM 579 O O . PHE A 1 83 ? -5.287 8.294 11.499 1.00 95.06 83 PHE A O 1
ATOM 586 N N . ASP A 1 84 ? -3.511 7.181 12.325 1.00 95.00 84 ASP A N 1
ATOM 587 C CA . ASP A 1 84 ? -2.756 8.362 12.730 1.00 95.00 84 ASP A CA 1
ATOM 588 C C . ASP A 1 84 ? -2.036 9.034 11.544 1.00 95.00 84 ASP A C 1
ATOM 590 O O . ASP A 1 84 ? -2.183 8.650 10.380 1.00 95.00 84 ASP A O 1
ATOM 594 N N . THR A 1 85 ? -1.297 10.104 11.833 1.00 95.56 85 THR A N 1
ATOM 595 C CA . THR A 1 85 ? -0.534 10.848 10.823 1.00 95.56 85 THR A CA 1
ATOM 596 C C . THR A 1 85 ? 0.609 10.021 10.232 1.00 95.56 85 THR A C 1
ATOM 598 O O . THR A 1 85 ? 0.930 10.200 9.059 1.00 95.56 85 THR A O 1
ATOM 601 N N . ASN A 1 86 ? 1.205 9.112 11.008 1.00 96.69 86 ASN A N 1
ATOM 602 C CA . ASN A 1 86 ? 2.314 8.282 10.550 1.00 96.69 86 ASN A CA 1
ATOM 603 C C . ASN A 1 86 ? 1.818 7.289 9.489 1.00 96.69 86 ASN A C 1
ATOM 605 O O . ASN A 1 86 ? 2.310 7.325 8.362 1.00 96.69 86 ASN A O 1
ATOM 609 N N . LEU A 1 87 ? 0.757 6.525 9.770 1.00 97.56 87 LEU A N 1
ATOM 610 C CA . LEU A 1 87 ? 0.185 5.586 8.801 1.00 97.56 87 LEU A CA 1
ATOM 611 C C . LEU A 1 87 ? -0.257 6.290 7.505 1.00 97.56 87 LEU A C 1
ATOM 613 O O . LEU A 1 87 ? 0.015 5.799 6.408 1.00 97.56 87 LEU A O 1
ATOM 617 N N . ARG A 1 88 ? -0.880 7.475 7.605 1.00 97.38 88 ARG A N 1
ATOM 618 C CA . ARG A 1 88 ? -1.232 8.295 6.426 1.00 97.38 88 ARG A CA 1
ATOM 619 C C . ARG A 1 88 ? 0.002 8.699 5.620 1.00 97.38 88 ARG A C 1
ATOM 621 O O . ARG A 1 88 ? 0.005 8.569 4.398 1.00 97.38 88 ARG A O 1
ATOM 628 N N . GLY A 1 89 ? 1.059 9.146 6.299 1.00 97.12 89 GLY A N 1
ATOM 629 C CA . GLY A 1 89 ? 2.335 9.487 5.672 1.00 97.12 89 GLY A CA 1
ATOM 630 C C . GLY A 1 89 ? 2.953 8.305 4.924 1.00 97.12 89 GLY A C 1
ATOM 631 O O . GLY A 1 89 ? 3.472 8.481 3.823 1.00 97.12 89 GLY A O 1
ATOM 632 N N . ARG A 1 90 ? 2.830 7.083 5.457 1.00 97.81 90 ARG A N 1
ATOM 633 C CA . ARG A 1 90 ? 3.328 5.871 4.788 1.00 97.81 90 ARG A CA 1
ATOM 634 C C . ARG A 1 90 ? 2.505 5.480 3.567 1.00 97.81 90 ARG A C 1
ATOM 636 O O . ARG A 1 90 ? 3.086 5.060 2.569 1.00 97.81 90 ARG A O 1
ATOM 643 N N . PHE A 1 91 ? 1.189 5.689 3.587 1.00 98.44 91 PHE A N 1
ATOM 644 C CA . PHE A 1 91 ? 0.386 5.579 2.366 1.00 98.44 91 PHE A CA 1
ATOM 645 C C . PHE A 1 91 ? 0.796 6.624 1.319 1.00 98.44 91 PHE A C 1
ATOM 647 O O . PHE A 1 91 ? 0.958 6.265 0.158 1.00 98.44 91 PHE A O 1
ATOM 654 N N . GLY A 1 92 ? 1.079 7.868 1.717 1.00 97.56 92 GLY A N 1
ATOM 655 C CA . GLY A 1 92 ? 1.624 8.882 0.801 1.00 97.56 92 GLY A CA 1
ATOM 656 C C . GLY A 1 92 ? 2.990 8.493 0.218 1.00 97.56 92 GLY A C 1
ATOM 657 O O . GLY A 1 92 ? 3.240 8.664 -0.974 1.00 97.56 92 GLY A O 1
ATOM 658 N N . TYR A 1 93 ? 3.864 7.891 1.028 1.00 97.25 93 TYR A N 1
ATOM 659 C CA . TYR A 1 93 ? 5.144 7.352 0.561 1.00 97.25 93 TYR A CA 1
ATOM 660 C C . TYR A 1 93 ? 4.962 6.237 -0.481 1.00 97.25 93 TYR A C 1
ATOM 662 O O . TYR A 1 93 ? 5.672 6.198 -1.491 1.00 97.25 93 TYR A O 1
ATOM 670 N N . LEU A 1 94 ? 4.005 5.331 -0.260 1.00 98.06 94 LEU A N 1
ATOM 671 C CA . LEU A 1 94 ? 3.681 4.284 -1.223 1.00 98.06 94 LEU A CA 1
ATOM 672 C C . LEU A 1 94 ? 3.129 4.862 -2.529 1.00 98.06 94 LEU A C 1
ATOM 674 O O . LEU A 1 94 ? 3.550 4.412 -3.589 1.00 98.06 94 LEU A O 1
ATOM 678 N N . GLU A 1 95 ? 2.236 5.851 -2.466 1.00 97.81 95 GLU A N 1
ATOM 679 C CA . GLU A 1 95 ? 1.718 6.555 -3.649 1.00 97.81 95 GLU A CA 1
ATOM 680 C C . GLU A 1 95 ? 2.870 7.131 -4.486 1.00 97.81 95 GLU A C 1
ATOM 682 O O . GLU A 1 95 ? 2.987 6.823 -5.672 1.00 97.81 95 GLU A O 1
ATOM 687 N N . GLY A 1 96 ? 3.796 7.865 -3.858 1.00 96.19 96 GLY A N 1
ATOM 688 C CA . GLY A 1 96 ? 4.984 8.395 -4.538 1.00 96.19 96 GLY A CA 1
ATOM 689 C C . GLY A 1 96 ? 5.893 7.301 -5.113 1.00 96.19 96 GLY A C 1
ATOM 690 O O . GLY A 1 96 ? 6.417 7.432 -6.219 1.00 96.19 96 GLY A O 1
ATOM 691 N N . THR A 1 97 ? 6.042 6.181 -4.402 1.00 97.12 97 THR A N 1
ATOM 692 C CA . THR A 1 97 ? 6.817 5.025 -4.882 1.00 97.12 97 THR A CA 1
ATOM 693 C C . THR A 1 97 ? 6.157 4.384 -6.105 1.00 97.12 97 THR A C 1
ATO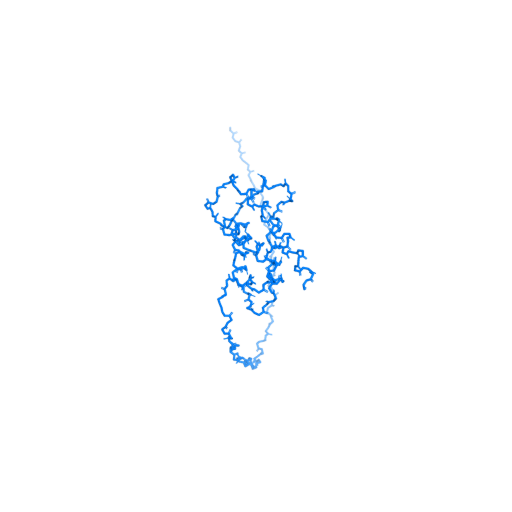M 695 O O . THR A 1 97 ? 6.842 4.059 -7.073 1.00 97.12 97 THR A O 1
ATOM 698 N N . ILE A 1 98 ? 4.832 4.219 -6.109 1.00 97.19 98 ILE A N 1
ATOM 699 C CA . ILE A 1 98 ? 4.105 3.666 -7.257 1.00 97.19 98 ILE A CA 1
ATOM 700 C C . ILE A 1 98 ? 4.155 4.628 -8.447 1.00 97.19 98 ILE A C 1
ATOM 702 O O . ILE A 1 98 ? 4.365 4.173 -9.568 1.00 97.19 98 ILE A O 1
ATOM 706 N N . ALA A 1 99 ? 4.033 5.938 -8.222 1.00 95.56 99 ALA A N 1
ATOM 707 C CA . ALA A 1 99 ? 4.166 6.935 -9.283 1.00 95.56 99 ALA A CA 1
ATOM 708 C C . ALA A 1 99 ? 5.538 6.865 -9.977 1.00 95.56 99 ALA A C 1
ATOM 710 O O . ALA A 1 99 ? 5.620 6.996 -11.195 1.00 95.56 99 ALA A O 1
ATOM 711 N N . MET A 1 100 ? 6.602 6.608 -9.212 1.00 94.81 100 MET A N 1
ATOM 712 C CA . MET A 1 100 ? 7.959 6.491 -9.744 1.00 94.81 100 MET A CA 1
ATOM 713 C C . MET A 1 100 ? 8.229 5.149 -10.436 1.00 94.81 100 MET A C 1
ATOM 715 O O . MET A 1 100 ? 8.798 5.114 -11.521 1.00 94.81 100 MET A O 1
ATOM 719 N N . TYR A 1 101 ? 7.862 4.037 -9.797 1.00 95.94 101 TYR A N 1
ATOM 720 C CA . TYR A 1 101 ? 8.338 2.703 -10.184 1.00 95.94 101 TYR A CA 1
ATOM 721 C C . TYR A 1 101 ? 7.255 1.802 -10.774 1.00 95.94 101 TYR A C 1
ATOM 723 O O . TYR A 1 101 ? 7.568 0.756 -11.341 1.00 95.94 101 TYR A O 1
ATOM 731 N N . GLY A 1 102 ? 5.981 2.172 -10.647 1.00 94.88 102 GLY A N 1
ATOM 732 C CA . GLY A 1 102 ? 4.849 1.320 -11.007 1.00 94.88 102 GLY A CA 1
ATOM 733 C C . GLY A 1 102 ? 4.840 0.906 -12.478 1.00 94.88 102 GLY A C 1
ATOM 734 O O . GLY A 1 102 ? 4.500 -0.235 -12.776 1.00 94.88 102 GLY A O 1
ATOM 735 N N . ALA A 1 103 ? 5.281 1.790 -13.379 1.00 94.56 103 ALA A N 1
ATOM 736 C CA . ALA A 1 103 ? 5.383 1.514 -14.815 1.00 94.56 103 ALA A CA 1
ATOM 737 C C . ALA A 1 103 ? 6.486 0.501 -15.178 1.00 94.56 103 ALA A C 1
ATOM 739 O O . ALA A 1 103 ? 6.488 -0.031 -16.283 1.00 94.56 103 ALA A O 1
ATOM 740 N N . HIS A 1 104 ? 7.418 0.235 -14.261 1.00 95.19 104 HIS A N 1
ATOM 741 C CA . HIS A 1 104 ? 8.523 -0.708 -14.446 1.00 95.19 104 HIS A CA 1
ATOM 742 C C . HIS A 1 104 ? 8.262 -2.067 -13.775 1.00 95.19 104 HIS A C 1
ATOM 744 O O . HIS A 1 104 ? 9.136 -2.935 -13.769 1.00 95.19 104 HIS A O 1
ATOM 750 N N . LEU A 1 105 ? 7.077 -2.266 -13.188 1.00 96.31 105 LEU A N 1
ATOM 751 C CA . LEU A 1 105 ? 6.644 -3.569 -12.688 1.00 96.31 105 LEU A CA 1
ATOM 752 C C . LEU A 1 105 ? 6.158 -4.464 -13.842 1.00 96.31 105 LEU A C 1
ATOM 754 O O . LEU A 1 105 ? 5.701 -3.949 -14.859 1.00 96.31 105 LEU A O 1
ATOM 758 N N . PRO A 1 106 ? 6.176 -5.802 -13.676 1.00 95.69 106 PRO A N 1
ATOM 759 C CA . PRO A 1 106 ? 5.560 -6.714 -14.636 1.00 95.69 106 PRO A CA 1
ATOM 760 C C . PRO A 1 106 ? 4.103 -6.343 -14.949 1.00 95.69 106 PRO A C 1
ATOM 762 O O . PRO A 1 106 ? 3.311 -6.120 -14.031 1.00 95.69 106 PRO A O 1
ATOM 765 N N . ASP A 1 107 ? 3.708 -6.381 -16.225 1.00 95.12 107 ASP A N 1
ATOM 766 C CA . ASP A 1 107 ? 2.356 -5.999 -16.676 1.00 95.12 107 ASP A CA 1
ATOM 767 C C . ASP A 1 107 ? 1.230 -6.769 -15.966 1.00 95.12 107 ASP A C 1
ATOM 769 O O . ASP A 1 107 ? 0.146 -6.240 -15.709 1.00 95.12 107 ASP A O 1
ATOM 773 N N . THR A 1 108 ? 1.494 -8.017 -15.567 1.00 95.94 108 THR A N 1
ATOM 774 C CA . THR A 1 108 ? 0.554 -8.867 -14.813 1.00 95.94 108 THR A CA 1
ATOM 775 C C . THR A 1 108 ? 0.166 -8.285 -13.444 1.00 95.94 108 THR A C 1
ATOM 777 O O . THR A 1 108 ? -0.867 -8.666 -12.865 1.00 95.94 108 THR A O 1
ATOM 780 N N . LEU A 1 109 ? 0.969 -7.350 -12.922 1.00 98.00 109 LEU A N 1
ATOM 781 C CA . LEU A 1 109 ? 0.727 -6.622 -11.682 1.00 98.00 109 LEU A CA 1
ATOM 782 C C . LEU A 1 109 ? -0.049 -5.323 -11.870 1.00 98.00 109 LEU A C 1
ATOM 784 O O . LEU A 1 109 ? -0.586 -4.839 -10.875 1.00 98.00 109 LEU A O 1
ATOM 788 N N . LYS A 1 110 ? -0.202 -4.802 -13.094 1.00 97.50 110 LYS A N 1
ATOM 789 C CA . LYS A 1 110 ? -0.843 -3.501 -13.339 1.00 97.50 110 LYS A CA 1
ATOM 790 C C . LYS A 1 110 ? -2.179 -3.319 -12.597 1.00 97.50 110 LYS A C 1
ATOM 792 O O . LYS A 1 110 ? -2.305 -2.329 -11.882 1.00 97.50 110 LYS A O 1
ATOM 797 N N . PRO A 1 111 ? -3.137 -4.273 -12.620 1.00 98.12 111 PRO A N 1
ATOM 798 C CA . PRO A 1 111 ? -4.395 -4.099 -11.887 1.00 98.12 111 PRO A CA 1
ATOM 799 C C . PRO A 1 111 ? -4.218 -3.977 -10.363 1.00 98.12 111 PRO A C 1
ATOM 801 O O . PRO A 1 111 ? -4.957 -3.250 -9.700 1.00 98.12 111 PRO A O 1
ATOM 804 N N . ALA A 1 112 ? -3.244 -4.692 -9.789 1.00 98.38 112 ALA A N 1
ATOM 805 C CA . ALA A 1 112 ? -2.960 -4.633 -8.357 1.00 98.38 112 ALA A CA 1
ATOM 806 C C . ALA A 1 112 ? -2.255 -3.324 -7.988 1.00 98.38 112 ALA A C 1
ATOM 808 O O . ALA A 1 112 ? -2.630 -2.689 -7.006 1.00 98.38 112 ALA A O 1
ATOM 809 N N . THR A 1 113 ? -1.294 -2.893 -8.803 1.00 98.25 113 THR A N 1
ATOM 810 C CA . THR A 1 113 ? -0.584 -1.624 -8.630 1.00 98.25 113 THR A CA 1
ATOM 811 C C . THR A 1 113 ? -1.529 -0.426 -8.764 1.00 98.25 113 THR A C 1
ATOM 813 O O . THR A 1 113 ? -1.494 0.457 -7.912 1.00 98.25 113 THR A O 1
ATOM 816 N N . ASP A 1 114 ? -2.440 -0.424 -9.744 1.00 98.50 114 ASP A N 1
ATOM 817 C CA . ASP A 1 114 ? -3.466 0.620 -9.905 1.00 98.50 114 ASP A CA 1
ATOM 818 C C . ASP A 1 114 ? -4.389 0.689 -8.673 1.00 98.50 114 ASP A C 1
ATOM 820 O O .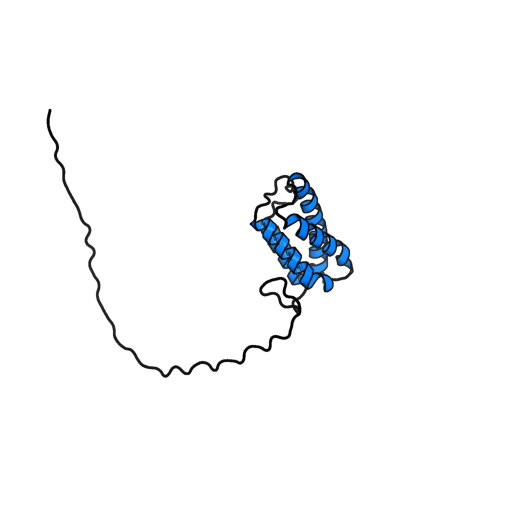 ASP A 1 114 ? -4.706 1.769 -8.168 1.00 98.50 114 ASP A O 1
ATOM 824 N N . THR A 1 115 ? -4.779 -0.477 -8.144 1.00 98.75 115 THR A N 1
ATOM 825 C CA . THR A 1 115 ? -5.583 -0.581 -6.917 1.00 98.75 115 THR A CA 1
ATOM 826 C C . THR A 1 115 ? -4.833 -0.015 -5.713 1.00 98.75 115 THR A C 1
ATOM 828 O O . THR A 1 115 ? -5.387 0.795 -4.969 1.00 98.75 115 THR A O 1
ATOM 831 N N . MET A 1 116 ? -3.565 -0.400 -5.532 1.00 98.69 116 MET A N 1
ATOM 832 C CA . MET A 1 116 ? -2.722 0.128 -4.461 1.00 98.69 116 MET A CA 1
ATOM 833 C C . MET A 1 116 ? -2.533 1.638 -4.582 1.00 98.69 116 MET A C 1
ATOM 835 O O . MET A 1 116 ? -2.645 2.315 -3.571 1.00 98.69 116 MET A O 1
ATOM 839 N N . ASN A 1 117 ? -2.306 2.168 -5.788 1.00 98.56 117 ASN A N 1
ATOM 840 C CA . ASN A 1 117 ? -2.135 3.602 -6.014 1.00 98.56 117 ASN A CA 1
ATOM 841 C C . ASN A 1 117 ? -3.385 4.388 -5.606 1.00 98.56 117 ASN A C 1
ATOM 843 O O . ASN A 1 117 ? -3.310 5.338 -4.831 1.00 98.56 117 ASN A O 1
ATOM 847 N N . ARG A 1 118 ? -4.561 3.939 -6.064 1.00 98.69 118 ARG A N 1
ATOM 848 C CA . ARG A 1 118 ? -5.848 4.548 -5.705 1.00 98.69 118 ARG A CA 1
ATOM 849 C C . ARG A 1 118 ? -6.072 4.539 -4.195 1.00 98.69 118 ARG A C 1
ATOM 851 O O . ARG A 1 118 ? -6.510 5.535 -3.629 1.00 98.69 118 ARG A O 1
ATOM 858 N N . ILE A 1 119 ? -5.800 3.414 -3.536 1.00 98.69 119 ILE A N 1
ATOM 859 C CA . ILE A 1 119 ? -6.001 3.292 -2.090 1.00 98.69 119 ILE A CA 1
ATOM 860 C C . ILE A 1 119 ? -4.969 4.109 -1.318 1.00 98.69 119 ILE A C 1
ATOM 862 O O . ILE A 1 119 ? -5.337 4.730 -0.329 1.00 98.69 119 ILE A O 1
ATOM 866 N N . ALA A 1 120 ? -3.716 4.142 -1.765 1.00 98.50 120 ALA A N 1
ATOM 867 C CA . ALA A 1 120 ? -2.668 4.958 -1.170 1.00 98.50 120 ALA A CA 1
ATOM 868 C C . ALA A 1 120 ? -3.051 6.443 -1.204 1.00 98.50 120 ALA A C 1
ATOM 870 O O . ALA A 1 120 ? -3.028 7.086 -0.160 1.00 98.50 120 ALA A O 1
ATOM 871 N N . HIS A 1 121 ? -3.541 6.930 -2.347 1.00 98.19 121 HIS A N 1
ATOM 872 C CA . HIS A 1 121 ? -4.081 8.282 -2.492 1.00 98.19 121 HIS A CA 1
ATOM 873 C C . HIS A 1 121 ? -5.246 8.572 -1.531 1.00 98.19 121 HIS A C 1
ATOM 875 O O . HIS A 1 121 ? -5.301 9.607 -0.869 1.00 98.19 121 HIS A O 1
ATOM 881 N N . ILE A 1 122 ? -6.198 7.641 -1.421 1.00 98.38 122 ILE A N 1
ATOM 882 C CA . ILE A 1 122 ? -7.335 7.796 -0.508 1.00 98.38 122 ILE A CA 1
ATOM 883 C C . ILE A 1 122 ? -6.846 7.794 0.947 1.00 98.38 122 ILE A C 1
ATOM 885 O O . ILE A 1 122 ? -7.154 8.700 1.714 1.00 98.38 122 ILE A O 1
ATOM 889 N N . LEU A 1 123 ? -6.079 6.792 1.364 1.00 98.06 123 LEU A N 1
ATOM 890 C CA . LEU A 1 123 ? -5.687 6.613 2.762 1.00 98.06 123 LEU A CA 1
ATOM 891 C C . LEU A 1 123 ? -4.586 7.578 3.222 1.00 98.06 123 LEU A C 1
ATOM 893 O O . LEU A 1 123 ? -4.438 7.753 4.430 1.00 98.06 123 LEU A O 1
ATOM 897 N N . SER A 1 124 ? -3.858 8.234 2.313 1.00 97.81 124 SER A N 1
ATOM 898 C CA . SER A 1 124 ? -2.940 9.330 2.649 1.00 97.81 124 SER A CA 1
ATOM 899 C C . SER A 1 124 ? -3.686 10.625 2.998 1.00 97.81 124 SER A C 1
ATOM 901 O O . SER A 1 124 ? -3.199 11.437 3.789 1.00 97.81 124 SER A O 1
ATOM 903 N N . SER A 1 125 ? -4.905 10.802 2.477 1.00 96.44 125 SER A N 1
ATOM 904 C CA . SER A 1 125 ? -5.701 12.009 2.688 1.00 96.44 125 SER A CA 1
ATOM 905 C C . SER A 1 125 ? -6.310 12.085 4.097 1.00 96.44 125 SER A C 1
ATOM 907 O O . SER A 1 125 ? -6.984 11.149 4.546 1.00 96.44 125 SER A O 1
ATOM 909 N N . PRO A 1 126 ? -6.191 13.232 4.798 1.00 93.19 126 PRO A N 1
ATOM 910 C CA . PRO A 1 126 ? -6.884 13.445 6.068 1.00 93.19 126 PRO A CA 1
ATOM 911 C C . PRO A 1 126 ? -8.412 13.518 5.907 1.00 93.19 126 PRO A C 1
ATOM 913 O O . PRO A 1 126 ? -9.128 13.342 6.892 1.00 93.19 126 PRO A O 1
ATOM 916 N N . ALA A 1 127 ? -8.915 13.748 4.688 1.00 93.75 127 ALA A N 1
ATOM 917 C CA . ALA A 1 127 ? -10.344 13.858 4.397 1.00 93.75 127 ALA A CA 1
ATOM 918 C C . ALA A 1 127 ? -11.063 12.498 4.326 1.00 93.75 127 ALA A C 1
ATOM 920 O O . ALA A 1 127 ? -12.292 12.451 4.267 1.00 93.75 127 ALA A O 1
ATOM 921 N N . THR A 1 128 ? -10.330 11.383 4.344 1.00 94.44 128 THR A N 1
ATOM 922 C CA . THR A 1 128 ? -10.935 10.058 4.196 1.00 94.44 128 THR A CA 1
ATOM 923 C C . THR A 1 128 ? -11.811 9.696 5.384 1.00 94.44 128 THR A C 1
ATOM 925 O O . THR A 1 128 ? -11.349 9.623 6.529 1.00 94.44 128 THR A O 1
ATOM 928 N N . THR A 1 129 ? -13.083 9.413 5.099 1.00 95.25 129 THR A N 1
ATOM 929 C CA . THR A 1 129 ? -14.116 9.113 6.093 1.00 95.25 129 THR A CA 1
ATOM 930 C C . THR A 1 129 ? -13.742 7.890 6.937 1.00 95.25 129 THR A C 1
ATOM 932 O O . THR A 1 129 ? -13.529 6.818 6.360 1.00 95.25 129 THR A O 1
ATOM 935 N N . PRO A 1 130 ? -13.726 7.987 8.284 1.00 94.19 130 PRO A N 1
ATOM 936 C CA . PRO A 1 130 ? -13.321 6.893 9.171 1.00 94.19 130 PRO A CA 1
ATOM 937 C C . PRO A 1 130 ? -13.995 5.546 8.885 1.00 94.19 130 PRO A C 1
ATOM 939 O O . PRO A 1 130 ? -13.298 4.545 8.762 1.00 94.19 130 PRO A O 1
ATOM 942 N N . GLY A 1 131 ? -15.317 5.526 8.673 1.00 95.31 131 GLY A N 1
ATOM 943 C CA . GLY A 1 131 ? -16.070 4.288 8.423 1.00 95.31 131 GLY A CA 1
ATOM 944 C C . GLY A 1 131 ? -15.720 3.558 7.119 1.00 95.31 131 GLY A C 1
ATOM 945 O O . GLY A 1 131 ? -16.016 2.378 6.982 1.00 95.31 131 GLY A O 1
ATOM 946 N N . SER A 1 132 ? -15.064 4.227 6.165 1.00 97.00 132 SER A N 1
ATOM 947 C CA . SER A 1 132 ? -14.652 3.617 4.889 1.00 97.00 132 SER A CA 1
ATOM 948 C C . SER A 1 132 ? -13.251 2.996 4.931 1.00 97.00 132 SER A C 1
ATOM 950 O O . SER A 1 132 ? -12.938 2.104 4.139 1.00 97.00 132 SER A O 1
ATOM 952 N N . ARG A 1 133 ? -12.405 3.439 5.872 1.00 97.44 133 ARG A N 1
ATOM 953 C CA . ARG A 1 133 ? -10.981 3.073 5.945 1.00 97.44 133 ARG A CA 1
ATOM 954 C C . ARG A 1 133 ? -10.741 1.565 6.062 1.00 97.44 133 ARG A C 1
ATOM 956 O O . ARG A 1 133 ? -9.868 1.078 5.342 1.00 97.44 133 ARG A O 1
ATOM 963 N N . PRO A 1 134 ? -11.511 0.797 6.859 1.00 98.12 134 PRO A N 1
ATOM 964 C CA . PRO A 1 134 ? -11.302 -0.647 6.951 1.00 98.12 134 PRO A CA 1
ATOM 965 C C . PRO A 1 134 ? -11.536 -1.368 5.619 1.00 98.12 134 PRO A C 1
ATOM 967 O O . PRO A 1 134 ? -10.803 -2.291 5.263 1.00 98.12 134 PRO A O 1
ATOM 970 N N . GLY A 1 135 ? -12.527 -0.917 4.841 1.00 98.31 135 GLY A N 1
ATOM 971 C CA . GLY A 1 135 ? -12.809 -1.453 3.510 1.00 98.31 135 GLY A CA 1
ATOM 972 C C . GLY A 1 135 ? -11.629 -1.265 2.559 1.00 98.31 135 GLY A C 1
ATOM 973 O O . GLY A 1 135 ? -11.183 -2.230 1.934 1.00 98.31 135 GLY A O 1
ATOM 974 N N . TYR A 1 136 ? -11.075 -0.051 2.522 1.00 98.56 136 TYR A N 1
ATOM 975 C CA . TYR A 1 136 ? -9.880 0.251 1.736 1.00 98.56 136 TYR A CA 1
ATOM 976 C C . TYR A 1 136 ? -8.653 -0.521 2.216 1.00 98.56 136 TYR A C 1
ATOM 978 O O . TYR A 1 136 ? -7.904 -1.036 1.393 1.00 98.56 136 TYR A O 1
ATOM 986 N N . LEU A 1 137 ? -8.463 -0.676 3.528 1.00 98.38 137 LEU A N 1
ATOM 987 C CA . LEU A 1 137 ? -7.326 -1.420 4.066 1.00 98.38 137 LEU A CA 1
ATOM 988 C C . LEU A 1 137 ? -7.379 -2.907 3.685 1.00 98.38 137 LEU A C 1
ATOM 990 O O . LEU A 1 137 ? -6.372 -3.476 3.265 1.00 98.38 137 LEU A O 1
ATOM 994 N N . ARG A 1 138 ? -8.562 -3.530 3.738 1.00 98.62 138 ARG A N 1
ATOM 995 C CA . ARG A 1 138 ? -8.756 -4.910 3.261 1.00 98.62 138 ARG A CA 1
ATOM 996 C C . ARG A 1 138 ? -8.446 -5.049 1.772 1.00 98.62 138 ARG A C 1
ATOM 998 O O . ARG A 1 138 ? -7.870 -6.050 1.350 1.00 98.62 138 ARG A O 1
ATOM 1005 N N . GLU A 1 139 ? -8.846 -4.070 0.965 1.00 98.50 139 GLU A N 1
ATOM 1006 C CA . GLU A 1 139 ? -8.544 -4.058 -0.467 1.00 98.50 139 GLU A CA 1
ATOM 1007 C C . GLU A 1 139 ? -7.044 -3.876 -0.736 1.00 98.50 139 GLU A C 1
ATOM 1009 O O . GLU A 1 139 ? -6.477 -4.630 -1.529 1.00 98.50 139 GLU A O 1
ATOM 1014 N N . TYR A 1 140 ? -6.388 -2.978 0.003 1.00 98.62 140 TYR A N 1
ATOM 1015 C CA . TYR A 1 140 ? -4.942 -2.782 -0.037 1.00 98.62 140 TYR A CA 1
ATOM 1016 C C . TYR A 1 140 ? -4.201 -4.085 0.250 1.00 98.62 140 TYR A C 1
ATOM 1018 O O . TYR A 1 140 ? -3.373 -4.485 -0.562 1.00 98.62 140 TYR A O 1
ATOM 1026 N N . ARG A 1 141 ? -4.546 -4.799 1.331 1.00 98.50 141 ARG A N 1
ATOM 1027 C CA . ARG A 1 141 ? -3.884 -6.063 1.700 1.00 98.50 141 ARG A CA 1
ATOM 1028 C C . ARG A 1 141 ? -3.957 -7.127 0.609 1.00 98.50 141 ARG A C 1
ATOM 1030 O O . ARG A 1 141 ? -2.993 -7.856 0.385 1.00 98.50 141 ARG A O 1
ATOM 1037 N N . ARG A 1 142 ? -5.095 -7.237 -0.084 1.00 98.50 142 ARG A N 1
ATOM 1038 C CA . ARG A 1 142 ? -5.235 -8.183 -1.205 1.00 98.50 142 ARG A CA 1
ATOM 1039 C C . ARG A 1 142 ? -4.324 -7.797 -2.368 1.00 98.50 142 ARG A C 1
ATOM 1041 O O . ARG A 1 142 ? -3.656 -8.662 -2.935 1.00 98.50 142 ARG A O 1
ATOM 1048 N N . ALA A 1 143 ? -4.294 -6.513 -2.718 1.00 98.56 143 ALA A N 1
ATOM 1049 C CA . ALA A 1 143 ? -3.483 -6.010 -3.820 1.00 98.56 143 ALA A CA 1
ATOM 1050 C C . ALA A 1 143 ? -1.976 -6.091 -3.510 1.00 98.56 143 ALA A C 1
ATOM 1052 O O . ALA A 1 143 ? -1.219 -6.641 -4.313 1.00 98.56 143 ALA A O 1
ATOM 1053 N N . SER A 1 144 ? -1.556 -5.645 -2.322 1.00 98.44 144 SER A N 1
ATOM 1054 C CA . SER A 1 144 ? -0.166 -5.712 -1.863 1.00 98.44 144 SER A CA 1
ATOM 1055 C C . SER A 1 144 ? 0.316 -7.156 -1.748 1.00 98.44 144 SER A C 1
ATOM 1057 O O . SER A 1 144 ? 1.402 -7.473 -2.228 1.00 98.44 144 SER A O 1
ATOM 1059 N N . GLY A 1 145 ? -0.523 -8.070 -1.250 1.00 98.12 145 GLY A N 1
ATOM 1060 C CA . GLY A 1 145 ? -0.222 -9.501 -1.215 1.00 98.12 145 GLY A CA 1
ATOM 1061 C C . GLY A 1 145 ? 0.074 -10.089 -2.599 1.00 98.12 145 GLY A C 1
ATOM 1062 O O . GLY A 1 145 ? 1.013 -10.876 -2.744 1.00 98.12 145 GLY A O 1
ATOM 1063 N N . LYS A 1 146 ? -0.668 -9.675 -3.637 1.00 98.00 146 LYS A N 1
ATOM 1064 C CA . LYS A 1 146 ? -0.392 -10.083 -5.025 1.00 98.00 146 LYS A CA 1
ATOM 1065 C C . LYS A 1 146 ? 0.957 -9.539 -5.508 1.00 98.00 146 LYS A C 1
ATOM 1067 O O . LYS A 1 146 ? 1.758 -10.318 -6.020 1.00 98.00 146 LYS A O 1
ATOM 1072 N N . VAL A 1 147 ? 1.231 -8.249 -5.300 1.00 98.12 147 VAL A N 1
ATOM 1073 C CA . VAL A 1 147 ? 2.506 -7.614 -5.689 1.00 98.12 147 VAL A CA 1
ATOM 1074 C C . VAL A 1 147 ? 3.692 -8.276 -4.989 1.00 98.12 147 VAL A C 1
ATOM 1076 O O . VAL A 1 147 ? 4.625 -8.718 -5.656 1.00 98.12 147 VAL A O 1
ATOM 1079 N N . THR A 1 148 ? 3.643 -8.428 -3.664 1.00 97.88 148 THR A N 1
ATOM 1080 C CA . THR A 1 148 ? 4.716 -9.064 -2.889 1.00 97.88 148 THR A CA 1
ATOM 1081 C C . THR A 1 148 ? 4.950 -10.510 -3.314 1.00 97.88 148 THR A C 1
ATOM 1083 O O . THR A 1 148 ? 6.099 -10.939 -3.386 1.00 97.88 148 THR A O 1
ATOM 1086 N N . LYS A 1 149 ? 3.892 -11.277 -3.609 1.00 97.19 149 LYS A N 1
ATOM 1087 C CA . LYS A 1 149 ? 4.037 -12.661 -4.076 1.00 97.19 149 LYS A CA 1
ATOM 1088 C C . LYS A 1 149 ? 4.745 -12.726 -5.428 1.00 97.19 149 LYS A C 1
ATOM 1090 O O . LYS A 1 149 ? 5.691 -13.493 -5.562 1.00 97.19 149 LYS A O 1
ATOM 1095 N N . THR A 1 150 ? 4.309 -11.933 -6.403 1.00 96.25 150 THR A N 1
ATOM 1096 C CA . THR A 1 150 ? 4.892 -11.945 -7.752 1.00 96.25 150 THR A CA 1
ATOM 1097 C C . THR A 1 150 ? 6.317 -11.396 -7.762 1.00 96.25 150 THR A C 1
ATOM 1099 O O . THR A 1 150 ? 7.189 -12.021 -8.348 1.00 96.25 150 THR A O 1
ATOM 1102 N N . CYS A 1 151 ? 6.595 -10.292 -7.063 1.00 95.75 151 CYS A N 1
ATOM 1103 C CA . CYS A 1 151 ? 7.941 -9.710 -7.015 1.00 95.75 151 CYS A CA 1
ATOM 1104 C C . CYS A 1 151 ? 8.974 -10.575 -6.271 1.00 95.75 151 CYS A C 1
ATOM 1106 O O . CYS A 1 151 ? 10.164 -10.395 -6.482 1.00 95.75 151 CYS A O 1
ATOM 1108 N N . LYS A 1 152 ? 8.557 -11.520 -5.415 1.00 88.44 152 LYS A N 1
ATOM 1109 C CA . LYS A 1 152 ? 9.468 -12.524 -4.827 1.00 88.44 152 LYS A CA 1
ATOM 1110 C C . LYS A 1 152 ? 9.896 -13.609 -5.819 1.00 88.44 152 LYS A C 1
ATOM 1112 O O . LYS A 1 152 ? 10.808 -14.371 -5.520 1.00 88.44 152 LYS A O 1
ATOM 1117 N N . GLN A 1 153 ? 9.183 -13.733 -6.933 1.00 74.00 153 GLN A N 1
ATOM 1118 C CA . GLN A 1 153 ? 9.404 -14.744 -7.967 1.00 74.00 153 GLN A CA 1
ATOM 1119 C C . GLN A 1 153 ? 10.055 -14.155 -9.228 1.00 74.00 153 GLN A C 1
ATOM 1121 O O . GLN A 1 153 ? 10.280 -14.903 -10.177 1.00 74.00 153 GLN A O 1
ATOM 1126 N N . ALA A 1 154 ? 10.280 -12.838 -9.247 1.00 59.56 154 ALA A N 1
ATOM 1127 C CA . ALA A 1 154 ? 10.773 -12.065 -10.382 1.00 59.56 154 ALA A CA 1
ATOM 1128 C C . ALA A 1 154 ? 12.274 -11.770 -10.271 1.00 59.56 154 ALA A C 1
ATOM 1130 O O . ALA A 1 154 ? 12.795 -11.777 -9.132 1.00 59.56 154 ALA A O 1
#

Secondary structure (DSSP, 8-state):
------------------------------PPP-PPPP---------STT--TTS-HHHHHHHHHHHHHTTPPPTT-GGG----HHHHHHHHHHHHHHHHHGGGS-GGGHHHHHHHHHHHHHHH-TTS-GGGHHHHHHHHHHHHHHHHHHHT--